Protein AF-A0A3M2AAM7-F1 (afdb_monomer)

Solvent-accessible surface area (backbone atoms only — not comparable to full-atom values): 3917 Å² total; per-residue (Å²): 113,62,89,74,53,57,66,69,59,52,64,74,46,64,88,55,62,56,66,59,56,42,50,51,50,56,45,64,77,73,30,82,85,79,69,58,62,66,63,52,49,48,40,59,71,68,45,46,61,59,51,49,54,53,50,54,51,49,55,55,64,72,72,103

Mean predicted aligned error: 5.46 Å

Structure (mmCIF, N/CA/C/O backbone):
data_AF-A0A3M2AAM7-F1
#
_entry.id   AF-A0A3M2AAM7-F1
#
loop_
_atom_site.group_PDB
_atom_site.id
_atom_site.type_symbol
_atom_site.label_atom_id
_atom_site.label_alt_id
_atom_site.label_comp_id
_atom_site.label_asym_id
_atom_site.label_entity_id
_atom_site.label_seq_id
_atom_site.pdbx_PDB_ins_code
_atom_site.Cartn_x
_atom_site.Cartn_y
_atom_site.Cartn_z
_atom_site.occupancy
_atom_si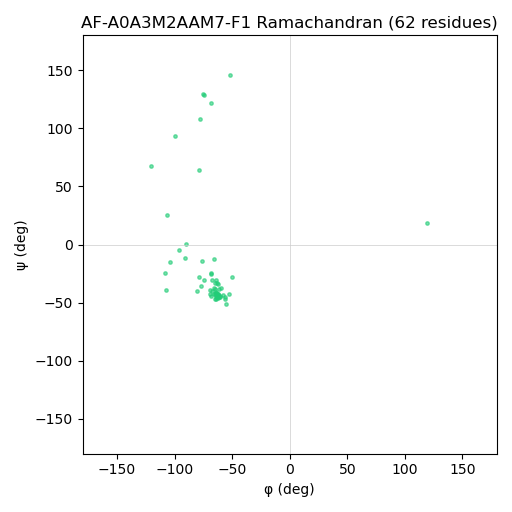te.B_iso_or_equiv
_atom_site.auth_seq_id
_atom_site.auth_comp_id
_atom_site.auth_asym_id
_atom_site.auth_atom_id
_atom_site.pdbx_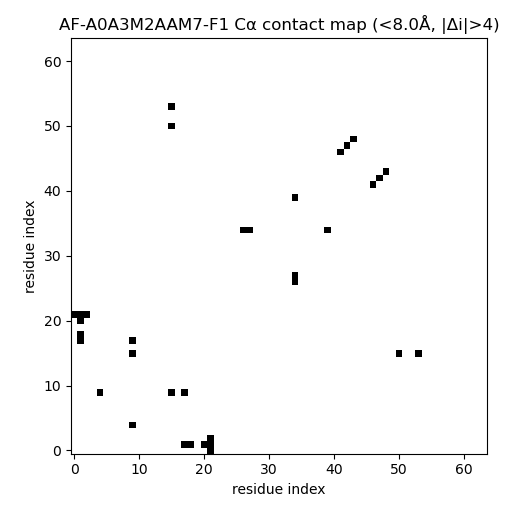PDB_model_num
ATOM 1 N N . ALA A 1 1 ? 5.646 6.180 3.684 1.00 60.75 1 ALA A N 1
ATOM 2 C CA . ALA A 1 1 ? 4.189 5.993 3.592 1.00 60.75 1 ALA A CA 1
ATOM 3 C C . ALA A 1 1 ? 3.749 4.850 4.501 1.00 60.75 1 ALA A C 1
ATOM 5 O O . ALA A 1 1 ? 3.413 5.124 5.637 1.00 60.75 1 ALA A O 1
ATOM 6 N N . THR A 1 2 ? 3.886 3.578 4.119 1.00 66.81 2 THR A N 1
ATOM 7 C CA . THR A 1 2 ? 3.345 2.457 4.917 1.00 66.81 2 THR A CA 1
ATOM 8 C C . THR A 1 2 ? 3.966 2.270 6.308 1.00 66.81 2 THR A C 1
ATOM 10 O O . THR A 1 2 ? 3.279 1.878 7.240 1.00 66.81 2 THR A O 1
ATOM 13 N N . LYS A 1 3 ? 5.250 2.621 6.480 1.00 67.06 3 LYS A N 1
ATOM 14 C CA . LYS A 1 3 ? 5.948 2.595 7.784 1.00 67.06 3 LYS A CA 1
ATOM 15 C C . LYS A 1 3 ? 5.400 3.610 8.805 1.00 67.06 3 LYS A C 1
ATOM 17 O O . LYS A 1 3 ? 5.775 3.544 9.965 1.00 67.06 3 LYS A O 1
ATOM 22 N N . GLN A 1 4 ? 4.563 4.553 8.370 1.00 77.00 4 GLN A N 1
ATOM 23 C CA . GLN A 1 4 ? 3.921 5.547 9.238 1.00 77.00 4 GLN A CA 1
ATOM 24 C C . GLN A 1 4 ? 2.503 5.133 9.654 1.00 77.00 4 GLN A C 1
ATOM 26 O O . GLN A 1 4 ? 1.887 5.827 10.453 1.00 77.00 4 GLN A O 1
ATOM 31 N N . VAL A 1 5 ? 1.982 4.016 9.130 1.00 80.56 5 VAL A N 1
ATOM 32 C CA . VAL A 1 5 ? 0.707 3.460 9.591 1.00 80.56 5 VAL A CA 1
ATOM 33 C C . VAL A 1 5 ? 0.944 2.783 10.949 1.00 80.56 5 VAL A C 1
ATOM 35 O O . VAL A 1 5 ? 1.880 1.972 11.050 1.00 80.56 5 VAL A O 1
ATOM 38 N N . PRO A 1 6 ? 0.131 3.084 11.978 1.00 86.38 6 PRO A N 1
ATOM 39 C CA . PRO A 1 6 ? 0.233 2.453 13.290 1.00 86.38 6 PRO A CA 1
ATOM 40 C C . PRO A 1 6 ? 0.228 0.917 13.211 1.00 86.38 6 PRO A C 1
ATOM 42 O O . PRO A 1 6 ? -0.365 0.322 12.308 1.00 86.38 6 PRO A O 1
ATOM 45 N N . GLU A 1 7 ? 0.969 0.265 14.107 1.00 84.69 7 GLU A N 1
ATOM 46 C CA . GLU A 1 7 ? 1.131 -1.197 14.097 1.00 84.69 7 GLU A CA 1
ATOM 47 C C . GLU A 1 7 ? -0.191 -1.922 14.383 1.00 84.69 7 GLU A C 1
ATOM 49 O O . GLU A 1 7 ? -0.492 -2.918 13.735 1.00 84.69 7 GLU A O 1
ATOM 54 N N . ASP A 1 8 ? -1.005 -1.381 15.281 1.00 87.69 8 ASP A N 1
ATOM 55 C CA . ASP A 1 8 ? -2.350 -1.845 15.618 1.00 87.69 8 ASP A CA 1
ATOM 56 C C . ASP A 1 8 ? -3.279 -1.870 14.396 1.00 87.69 8 ASP A C 1
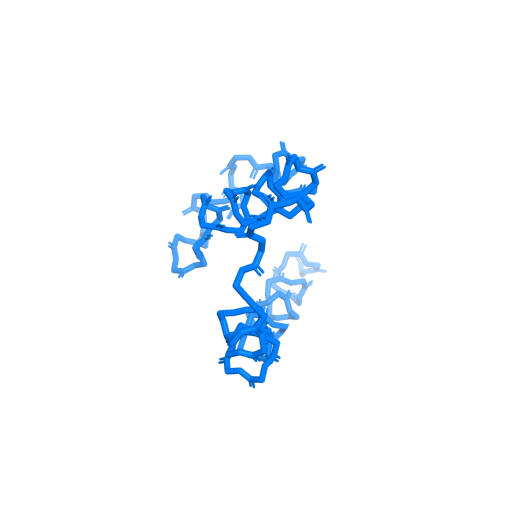ATOM 58 O O . ASP A 1 8 ? -3.936 -2.879 14.152 1.00 87.69 8 ASP A O 1
ATOM 62 N N . ILE A 1 9 ? -3.256 -0.834 13.552 1.00 87.56 9 ILE A N 1
ATOM 63 C CA . ILE A 1 9 ? -4.021 -0.810 12.293 1.00 87.56 9 ILE A CA 1
ATOM 64 C C . ILE A 1 9 ? -3.498 -1.867 11.316 1.00 87.56 9 ILE A C 1
ATOM 66 O O . ILE A 1 9 ? -4.276 -2.589 10.691 1.00 87.56 9 ILE A O 1
ATOM 70 N N . ARG A 1 10 ? -2.174 -2.015 11.202 1.00 85.81 10 ARG A N 1
ATOM 71 C CA . ARG A 1 10 ? -1.572 -3.028 10.319 1.00 85.81 10 ARG A CA 1
ATOM 72 C C . ARG A 1 10 ? -1.892 -4.457 10.767 1.00 85.81 10 ARG A C 1
ATOM 74 O O . ARG A 1 10 ? -2.052 -5.327 9.914 1.00 85.81 10 ARG A O 1
ATOM 81 N N . GLN A 1 11 ? -2.014 -4.691 12.073 1.00 87.81 11 GLN A N 1
ATOM 82 C CA . GLN A 1 11 ? -2.422 -5.979 12.640 1.00 87.81 11 GLN A CA 1
ATOM 83 C C . GLN A 1 11 ? -3.926 -6.228 12.518 1.00 87.81 11 GLN A C 1
ATOM 85 O O . GLN A 1 11 ? -4.326 -7.363 12.273 1.00 87.81 11 GLN A O 1
ATOM 90 N N . LYS A 1 12 ? -4.751 -5.184 12.645 1.00 90.31 12 LYS A N 1
ATOM 91 C CA . LYS A 1 12 ? -6.212 -5.256 12.494 1.00 90.31 12 LYS A CA 1
ATOM 92 C C . LYS A 1 12 ? -6.635 -5.571 11.056 1.00 90.31 12 LYS A C 1
ATOM 94 O O . LYS A 1 12 ? -7.624 -6.268 10.851 1.00 90.31 12 LYS A O 1
ATOM 99 N N . TYR A 1 13 ? -5.848 -5.136 10.071 1.00 91.06 13 TYR A N 1
ATOM 100 C CA . TYR A 1 13 ? -6.110 -5.363 8.647 1.00 91.06 13 TYR A CA 1
ATOM 101 C C . TYR A 1 13 ? -4.965 -6.138 7.968 1.00 91.06 13 TYR A C 1
ATOM 103 O O . TYR A 1 13 ? -4.257 -5.586 7.122 1.00 91.06 13 TYR A O 1
ATOM 111 N N . PRO A 1 14 ? -4.754 -7.427 8.305 1.00 89.44 14 PRO A N 1
ATOM 112 C CA . PRO A 1 14 ? -3.615 -8.203 7.809 1.00 89.44 14 PRO A CA 1
ATOM 113 C C . PRO A 1 14 ? -3.774 -8.655 6.349 1.00 89.44 14 PRO A C 1
ATOM 115 O O . PRO A 1 14 ? -2.802 -9.085 5.733 1.00 89.44 14 PRO A O 1
ATOM 118 N N . HIS A 1 15 ? -4.989 -8.569 5.794 1.00 87.88 15 HIS A N 1
ATOM 119 C CA . HIS A 1 15 ? -5.271 -8.888 4.392 1.00 87.88 15 HIS A CA 1
ATOM 120 C C . HIS A 1 15 ? -4.641 -7.870 3.428 1.00 87.88 15 HIS A C 1
ATOM 122 O O . HIS A 1 15 ? -4.314 -8.218 2.293 1.00 87.88 15 HIS A O 1
ATOM 128 N N . ILE A 1 16 ? -4.399 -6.636 3.888 1.00 89.06 16 ILE A N 1
ATOM 129 C CA . ILE A 1 16 ? -3.648 -5.646 3.123 1.00 89.06 16 ILE A CA 1
ATOM 130 C C . ILE A 1 16 ? -2.162 -6.003 3.159 1.00 89.06 16 ILE A C 1
ATOM 132 O O . ILE A 1 16 ? -1.543 -6.163 4.212 1.00 89.06 16 ILE A O 1
ATOM 136 N N . GLN A 1 17 ? -1.541 -6.057 1.982 1.00 88.25 17 GLN A N 1
ATOM 137 C CA . GLN A 1 17 ? -0.126 -6.400 1.836 1.00 88.25 17 GLN A CA 1
ATOM 138 C C . GLN A 1 17 ? 0.803 -5.217 2.176 1.00 88.25 17 GLN A C 1
ATOM 140 O O . GLN A 1 17 ? 1.565 -4.726 1.339 1.00 88.25 17 GLN A O 1
ATOM 145 N N . TRP A 1 18 ? 0.789 -4.763 3.432 1.00 88.31 18 TRP A N 1
ATOM 146 C CA . TRP A 1 18 ? 1.552 -3.603 3.917 1.00 88.31 18 TRP A CA 1
ATOM 147 C C . TRP A 1 18 ? 3.050 -3.667 3.586 1.00 88.31 18 TRP A C 1
ATOM 149 O O . TRP A 1 18 ? 3.654 -2.676 3.166 1.00 88.31 18 TRP A O 1
ATOM 159 N N . ARG A 1 19 ? 3.658 -4.848 3.748 1.00 84.75 19 ARG A N 1
ATOM 160 C CA . ARG A 1 19 ? 5.082 -5.069 3.450 1.00 84.75 19 ARG A CA 1
ATOM 161 C C . ARG A 1 19 ? 5.387 -4.962 1.957 1.00 84.75 19 ARG A C 1
ATOM 163 O O . ARG A 1 19 ? 6.397 -4.361 1.603 1.00 84.75 19 ARG A O 1
ATOM 170 N N . ALA A 1 20 ? 4.509 -5.485 1.100 1.00 85.69 20 ALA A N 1
ATOM 171 C CA . ALA A 1 20 ? 4.677 -5.410 -0.349 1.00 85.69 20 ALA A CA 1
ATOM 172 C C . ALA A 1 20 ? 4.637 -3.953 -0.833 1.00 85.69 20 ALA A C 1
ATOM 174 O O . ALA A 1 20 ? 5.502 -3.540 -1.601 1.00 85.69 20 ALA A O 1
ATOM 175 N N . MET A 1 21 ? 3.719 -3.139 -0.300 1.00 85.81 21 MET A N 1
ATOM 176 C CA . MET A 1 21 ? 3.649 -1.707 -0.618 1.00 85.81 21 MET A CA 1
ATOM 177 C C . MET A 1 21 ? 4.912 -0.943 -0.203 1.00 85.81 21 MET A C 1
ATOM 179 O O . MET A 1 21 ? 5.417 -0.108 -0.955 1.00 85.81 21 MET A O 1
ATOM 183 N N . ALA A 1 22 ? 5.449 -1.236 0.986 1.00 84.75 22 ALA A N 1
ATOM 184 C CA . ALA A 1 22 ? 6.701 -0.635 1.437 1.00 84.75 22 ALA A CA 1
ATOM 185 C C . ALA A 1 22 ? 7.876 -1.032 0.526 1.00 84.75 22 ALA A C 1
ATOM 187 O O . ALA A 1 22 ? 8.645 -0.165 0.115 1.00 84.75 22 ALA A O 1
ATOM 188 N N . GLY A 1 23 ? 7.972 -2.316 0.166 1.00 83.50 23 GLY A N 1
ATOM 189 C CA . GLY A 1 23 ? 9.012 -2.827 -0.725 1.00 83.50 23 GLY A CA 1
ATOM 190 C C . GLY A 1 23 ? 8.931 -2.251 -2.139 1.00 83.50 23 GLY A C 1
ATOM 191 O O . GLY A 1 23 ? 9.956 -1.877 -2.704 1.00 83.50 23 GLY A O 1
ATOM 192 N N . MET A 1 24 ? 7.725 -2.106 -2.695 1.00 83.62 24 MET A N 1
ATOM 193 C CA . MET A 1 24 ? 7.537 -1.509 -4.018 1.00 83.62 24 MET A CA 1
ATOM 194 C C . MET A 1 24 ? 7.983 -0.048 -4.044 1.00 83.62 24 MET A C 1
ATOM 196 O O . MET A 1 24 ? 8.718 0.346 -4.946 1.00 83.62 24 MET A O 1
ATOM 200 N N . ARG A 1 25 ? 7.605 0.747 -3.035 1.00 82.31 25 ARG A N 1
ATOM 201 C CA . ARG A 1 25 ? 8.099 2.123 -2.894 1.00 82.31 25 ARG A CA 1
ATOM 202 C C . ARG A 1 25 ? 9.622 2.149 -2.867 1.00 82.31 25 ARG A C 1
ATOM 204 O O . ARG A 1 25 ? 10.218 2.928 -3.601 1.00 82.31 25 ARG A O 1
ATOM 211 N N . ASP A 1 26 ? 10.228 1.329 -2.013 1.00 81.62 26 ASP A N 1
ATOM 212 C CA . ASP A 1 26 ? 11.679 1.315 -1.830 1.00 81.62 26 ASP A CA 1
ATOM 213 C C . ASP A 1 26 ? 12.389 0.911 -3.145 1.00 81.62 26 ASP A C 1
ATOM 215 O O . ASP A 1 26 ? 13.413 1.494 -3.500 1.00 81.62 26 ASP A O 1
ATOM 219 N N . ARG A 1 27 ? 11.792 0.021 -3.952 1.00 79.94 27 ARG A N 1
ATOM 220 C CA . ARG A 1 27 ? 12.282 -0.316 -5.301 1.00 79.94 27 ARG A CA 1
ATOM 221 C C . ARG A 1 27 ? 12.131 0.835 -6.301 1.00 79.94 27 ARG A C 1
ATOM 223 O O . ARG A 1 27 ? 13.070 1.103 -7.042 1.00 79.94 27 ARG A O 1
ATOM 230 N N . LEU A 1 28 ? 10.990 1.525 -6.322 1.00 80.31 28 LEU A N 1
ATOM 231 C CA . LEU A 1 28 ? 10.734 2.637 -7.248 1.00 80.31 28 LEU A CA 1
ATOM 232 C C . LEU A 1 28 ? 11.645 3.845 -6.989 1.00 80.31 28 LEU A C 1
ATOM 234 O O . LEU A 1 28 ? 12.085 4.490 -7.934 1.00 80.31 28 LEU A O 1
ATOM 238 N N . ILE A 1 29 ? 11.954 4.151 -5.724 1.00 76.56 29 ILE A N 1
ATOM 239 C CA . ILE A 1 29 ? 12.800 5.306 -5.377 1.00 76.56 29 ILE A CA 1
ATOM 240 C C . ILE A 1 29 ? 14.300 5.042 -5.582 1.00 76.56 29 ILE A C 1
ATOM 242 O O . ILE A 1 29 ? 15.044 5.986 -5.832 1.00 76.56 29 ILE A O 1
ATOM 246 N N . HIS A 1 30 ? 14.753 3.787 -5.474 1.00 74.25 30 HIS A N 1
ATOM 247 C CA . HIS A 1 30 ? 16.174 3.425 -5.577 1.00 74.25 30 HIS A CA 1
AT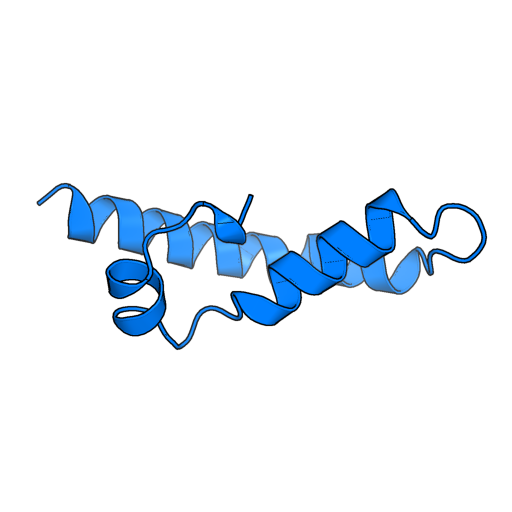OM 248 C C . HIS A 1 30 ? 16.558 2.779 -6.920 1.00 74.25 30 HIS A C 1
ATOM 250 O O . HIS A 1 30 ? 17.741 2.698 -7.235 1.00 74.25 30 HIS A O 1
ATOM 256 N N . GLY A 1 31 ? 15.585 2.323 -7.714 1.00 63.19 31 GLY A N 1
ATOM 257 C CA . GLY A 1 31 ? 15.800 1.466 -8.884 1.00 63.19 31 GLY A CA 1
ATOM 258 C C . GLY A 1 31 ? 15.636 2.131 -10.249 1.00 63.19 31 GLY A C 1
ATOM 259 O O . GLY A 1 31 ? 15.331 1.415 -11.192 1.00 63.19 31 GLY A O 1
ATOM 260 N N . TYR A 1 32 ? 15.819 3.453 -10.381 1.00 59.28 32 TYR A N 1
ATOM 261 C CA . TYR A 1 32 ? 15.588 4.209 -11.632 1.00 59.28 32 TYR A CA 1
ATOM 262 C C . TYR A 1 32 ? 16.257 3.612 -12.891 1.00 59.28 32 TYR A C 1
ATOM 264 O O . TYR A 1 32 ? 15.728 3.770 -13.987 1.00 59.28 32 TYR A O 1
ATOM 272 N N . PHE A 1 33 ? 17.372 2.888 -12.751 1.00 58.62 33 PHE A N 1
ATOM 273 C CA . PHE A 1 33 ? 17.958 2.067 -13.815 1.00 58.62 33 PHE A CA 1
ATOM 274 C C . PHE A 1 33 ? 17.560 0.596 -13.614 1.00 58.62 33 PHE A C 1
ATOM 276 O O . PHE A 1 33 ? 18.222 -0.130 -12.877 1.00 58.62 33 PHE A O 1
ATOM 283 N N . GLY A 1 34 ? 16.469 0.159 -14.253 1.00 67.75 34 GLY A N 1
ATOM 284 C CA . GLY A 1 34 ? 15.989 -1.233 -14.192 1.00 67.75 34 GLY A CA 1
ATOM 285 C C . GLY A 1 34 ? 14.584 -1.422 -13.611 1.00 67.75 34 GLY A C 1
ATOM 286 O O . GLY A 1 34 ? 14.245 -2.528 -13.183 1.00 67.75 34 GLY A O 1
ATOM 287 N N . ILE A 1 35 ? 13.768 -0.362 -13.570 1.00 74.44 35 ILE A N 1
ATOM 288 C CA . ILE A 1 35 ? 12.334 -0.500 -13.295 1.00 74.44 35 ILE A CA 1
ATOM 289 C C . ILE A 1 35 ? 11.687 -1.206 -14.484 1.00 74.44 35 ILE A C 1
ATOM 291 O O . ILE A 1 35 ? 11.754 -0.734 -15.615 1.00 74.44 35 ILE A O 1
ATOM 295 N N . ASP A 1 36 ? 11.051 -2.335 -14.198 1.00 81.56 36 ASP A N 1
ATOM 296 C CA . ASP A 1 36 ? 10.184 -3.019 -15.141 1.00 81.56 36 ASP A CA 1
ATOM 297 C C . ASP A 1 36 ? 8.834 -2.288 -15.173 1.00 81.56 36 ASP A C 1
ATOM 299 O O . ASP A 1 36 ? 8.075 -2.303 -14.197 1.00 81.56 36 ASP A O 1
ATOM 303 N N . TYR A 1 37 ? 8.574 -1.583 -16.272 1.00 83.25 37 TYR A N 1
ATOM 304 C CA . TYR A 1 37 ? 7.356 -0.798 -16.440 1.00 83.25 37 TYR A CA 1
ATOM 305 C C . TYR A 1 37 ? 6.106 -1.667 -16.567 1.00 83.25 37 TYR A C 1
ATOM 307 O O . TYR A 1 37 ? 5.035 -1.196 -16.187 1.00 83.25 37 TYR A O 1
ATOM 315 N N . ASP A 1 38 ? 6.224 -2.921 -17.006 1.00 86.44 38 ASP A N 1
ATOM 316 C CA . ASP A 1 38 ? 5.081 -3.831 -17.098 1.00 86.44 38 ASP A CA 1
ATOM 317 C C . ASP A 1 38 ? 4.597 -4.207 -15.697 1.00 86.44 38 ASP A C 1
ATOM 319 O O . ASP A 1 38 ? 3.396 -4.209 -15.427 1.00 86.44 38 ASP A O 1
ATOM 323 N N . ILE A 1 39 ? 5.526 -4.410 -14.757 1.00 84.25 39 ILE A N 1
ATOM 324 C CA . ILE A 1 39 ? 5.195 -4.627 -13.340 1.00 84.25 39 ILE A CA 1
ATOM 325 C C . ILE A 1 39 ? 4.532 -3.384 -12.737 1.00 84.25 39 ILE A C 1
ATOM 327 O O . ILE A 1 39 ? 3.569 -3.495 -11.976 1.00 84.25 39 ILE A O 1
ATOM 331 N N . VAL A 1 40 ? 5.033 -2.187 -13.052 1.00 86.62 40 VAL A N 1
ATOM 332 C CA . VAL A 1 40 ? 4.423 -0.941 -12.560 1.00 86.62 40 VAL A CA 1
ATOM 333 C C . VAL A 1 40 ? 3.017 -0.772 -13.124 1.00 86.62 40 VAL A C 1
ATOM 335 O O . VAL A 1 40 ? 2.099 -0.436 -12.375 1.00 86.62 40 VAL A O 1
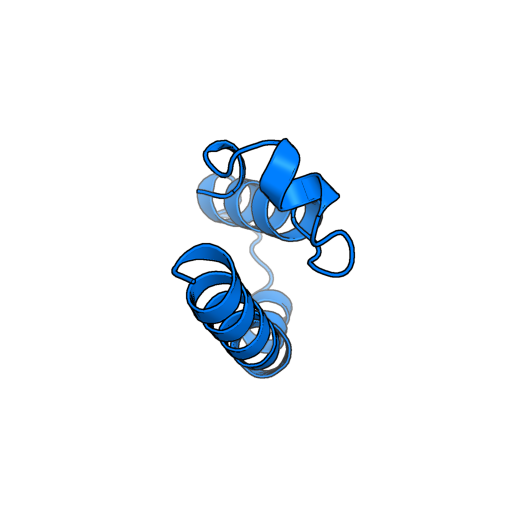ATOM 338 N N . TRP A 1 41 ? 2.837 -1.035 -14.416 1.00 89.88 41 TRP A N 1
ATOM 339 C CA . TRP A 1 41 ? 1.548 -0.941 -15.083 1.00 89.88 41 TRP A CA 1
ATOM 340 C C . TRP A 1 41 ? 0.541 -1.952 -14.529 1.00 89.88 41 TRP A C 1
ATOM 342 O O . TRP A 1 41 ? -0.577 -1.563 -14.193 1.00 89.88 41 TRP A O 1
ATOM 352 N N . ASP A 1 42 ? 0.942 -3.211 -14.329 1.00 88.94 42 ASP A N 1
ATOM 353 C CA . ASP A 1 42 ? 0.103 -4.232 -13.688 1.00 88.94 42 ASP A CA 1
ATOM 354 C C . ASP A 1 42 ? -0.356 -3.790 -12.298 1.00 88.94 42 ASP A C 1
ATOM 356 O O . ASP A 1 42 ? -1.540 -3.870 -11.971 1.00 88.94 42 ASP A O 1
ATOM 360 N N . VAL A 1 43 ? 0.553 -3.251 -11.486 1.00 89.50 43 VAL A N 1
ATOM 361 C CA . VAL A 1 43 ? 0.189 -2.762 -10.156 1.00 89.50 43 VAL A CA 1
ATOM 362 C C . VAL A 1 43 ? -0.823 -1.625 -10.244 1.00 89.50 43 VAL A C 1
ATOM 364 O O . VAL A 1 43 ? -1.816 -1.641 -9.512 1.00 89.50 43 VAL A O 1
ATOM 367 N N . VAL A 1 44 ? -0.602 -0.656 -11.132 1.00 90.00 44 VAL A N 1
ATOM 368 C CA . VAL A 1 44 ? -1.500 0.493 -11.294 1.00 90.00 44 VAL A CA 1
ATOM 369 C C . VAL A 1 44 ? -2.893 0.056 -11.733 1.00 90.00 44 VAL A C 1
ATOM 371 O O . VAL A 1 44 ? -3.876 0.539 -11.177 1.00 90.00 44 VAL A O 1
ATOM 374 N N . ILE A 1 45 ? -2.989 -0.869 -12.686 1.00 93.69 45 ILE A N 1
ATOM 375 C CA . ILE A 1 45 ? -4.272 -1.289 -13.254 1.00 93.69 45 ILE A CA 1
ATOM 376 C C . ILE A 1 45 ? -4.990 -2.308 -12.364 1.00 93.69 45 ILE A C 1
ATOM 378 O O . ILE A 1 45 ? -6.201 -2.211 -12.187 1.00 93.69 45 ILE A O 1
ATOM 382 N N . ASN A 1 46 ? -4.268 -3.261 -11.772 1.00 90.75 46 ASN A N 1
ATOM 383 C CA . ASN A 1 46 ? -4.880 -4.426 -11.127 1.00 90.75 46 ASN A CA 1
ATOM 384 C C . ASN A 1 46 ? -4.814 -4.408 -9.597 1.00 90.75 46 ASN A C 1
ATOM 386 O O . ASN A 1 46 ? -5.621 -5.075 -8.951 1.00 90.75 46 ASN A O 1
ATOM 390 N N . LYS A 1 47 ? -3.853 -3.702 -8.987 1.00 87.69 47 LYS A N 1
ATOM 391 C CA . LYS A 1 47 ? -3.639 -3.747 -7.526 1.00 87.69 47 LYS A CA 1
ATOM 392 C C . LYS A 1 47 ? -4.078 -2.468 -6.822 1.00 87.69 47 LYS A C 1
ATOM 394 O O . LYS A 1 47 ? -4.657 -2.555 -5.743 1.00 87.69 47 LYS A O 1
ATOM 399 N N . ILE A 1 48 ? -3.835 -1.298 -7.418 1.00 90.06 48 ILE A N 1
ATOM 400 C CA . ILE A 1 48 ? -4.215 -0.009 -6.820 1.00 90.06 48 ILE A CA 1
ATOM 401 C C . ILE A 1 48 ? -5.737 0.130 -6.634 1.00 90.06 48 ILE A C 1
ATOM 403 O O . ILE A 1 48 ? -6.125 0.551 -5.546 1.00 90.06 48 ILE A O 1
ATOM 407 N N . PRO A 1 49 ? -6.614 -0.247 -7.591 1.00 93.00 49 PRO A N 1
ATOM 408 C CA . PRO A 1 49 ? -8.058 -0.076 -7.407 1.00 93.00 49 PRO A CA 1
ATOM 409 C C . PRO A 1 49 ? -8.617 -0.883 -6.232 1.00 93.00 49 PRO A C 1
ATOM 411 O O . PRO A 1 49 ? -9.389 -0.356 -5.437 1.00 93.00 49 PRO A O 1
ATOM 414 N N . ALA A 1 50 ? -8.182 -2.138 -6.087 1.00 89.94 50 ALA A N 1
ATOM 415 C CA . ALA A 1 50 ? -8.577 -2.984 -4.962 1.00 89.94 50 ALA A CA 1
ATOM 416 C C . ALA A 1 50 ? -8.073 -2.404 -3.631 1.00 89.94 50 ALA A C 1
ATOM 418 O O . ALA A 1 50 ? -8.843 -2.222 -2.695 1.00 89.94 50 ALA A O 1
ATOM 419 N N . LEU A 1 51 ? -6.798 -2.004 -3.585 1.00 90.44 51 LEU A N 1
ATOM 420 C CA . LEU A 1 51 ? -6.214 -1.380 -2.401 1.00 90.44 51 LEU A CA 1
ATOM 421 C C . LEU A 1 51 ? -6.939 -0.085 -2.002 1.00 90.44 51 LEU A C 1
ATOM 423 O O . LEU A 1 51 ? -7.077 0.200 -0.815 1.00 90.44 51 LEU A O 1
ATOM 427 N N . GLN A 1 52 ? -7.380 0.719 -2.971 1.00 91.19 52 GLN A N 1
ATOM 428 C CA . GLN A 1 52 ? -8.133 1.937 -2.689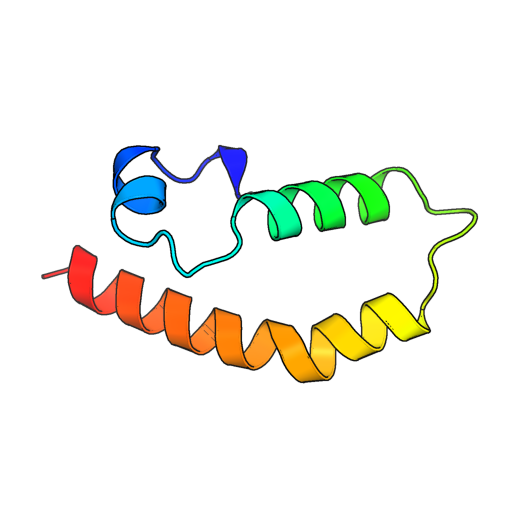 1.00 91.19 52 GLN A CA 1
ATOM 429 C C . GLN A 1 52 ? -9.449 1.616 -1.970 1.00 91.19 52 GLN A C 1
ATOM 431 O O . GLN A 1 52 ? -9.761 2.271 -0.977 1.00 91.19 52 GLN A O 1
ATOM 436 N N . GLN A 1 53 ? -10.186 0.602 -2.430 1.00 92.75 53 GLN A N 1
ATOM 437 C CA . GLN A 1 53 ? -11.428 0.169 -1.785 1.00 92.75 53 GLN A CA 1
ATOM 438 C C . GLN A 1 53 ? -11.183 -0.291 -0.344 1.00 92.75 53 GLN A C 1
ATOM 440 O O . GLN A 1 53 ? -11.891 0.159 0.560 1.00 92.75 53 GLN A O 1
ATOM 445 N N . ASP A 1 54 ? -10.139 -1.095 -0.124 1.00 90.31 54 ASP A N 1
ATOM 446 C CA . ASP A 1 54 ? -9.764 -1.568 1.213 1.00 90.31 54 ASP A CA 1
ATOM 447 C C . ASP A 1 54 ? -9.426 -0.390 2.145 1.00 90.31 54 ASP A C 1
ATOM 449 O O . ASP A 1 54 ? -9.882 -0.323 3.286 1.00 90.31 54 ASP A O 1
ATOM 453 N N . ILE A 1 55 ? -8.653 0.590 1.661 1.00 90.44 55 ILE A N 1
ATOM 454 C CA . ILE A 1 55 ? -8.286 1.778 2.448 1.00 90.44 55 ILE A CA 1
ATOM 455 C C . ILE A 1 55 ? -9.519 2.623 2.778 1.00 90.44 55 ILE A C 1
ATOM 457 O O . ILE A 1 55 ? -9.645 3.107 3.904 1.00 90.44 55 ILE A O 1
ATOM 461 N N . GLU A 1 56 ? -10.428 2.822 1.827 1.00 92.62 56 GLU A N 1
ATOM 462 C CA . GLU A 1 56 ? -11.671 3.553 2.071 1.00 92.62 56 GLU A CA 1
ATOM 463 C C . GLU A 1 56 ? -12.541 2.859 3.124 1.00 92.62 56 GLU A C 1
ATOM 465 O O . GLU A 1 56 ? -13.148 3.533 3.959 1.00 92.62 56 GLU A O 1
ATOM 470 N N . GLU A 1 57 ? -12.587 1.528 3.123 1.00 91.44 57 GLU A N 1
ATOM 471 C CA . GLU A 1 57 ? -13.287 0.753 4.145 1.00 91.44 57 GLU A CA 1
ATOM 472 C C . GLU A 1 57 ? -12.646 0.912 5.523 1.00 91.44 57 GLU A C 1
ATOM 474 O O . GLU A 1 57 ? -13.346 1.228 6.486 1.00 91.44 57 GLU A O 1
ATOM 479 N N . ILE A 1 58 ? -11.320 0.806 5.614 1.00 90.69 58 ILE A N 1
ATOM 480 C CA . ILE A 1 58 ? -10.586 1.062 6.860 1.00 90.69 58 ILE A CA 1
ATOM 481 C C . ILE A 1 58 ? -10.891 2.466 7.382 1.00 90.69 58 ILE A C 1
ATOM 483 O O . ILE A 1 58 ? -11.205 2.638 8.557 1.00 90.69 58 ILE A O 1
ATOM 487 N N . LEU A 1 59 ? -10.844 3.483 6.519 1.00 89.50 59 LEU A N 1
ATOM 488 C CA . LEU A 1 59 ? -11.124 4.863 6.918 1.00 89.50 59 LEU A CA 1
ATOM 489 C C . LEU A 1 59 ? -12.557 5.056 7.418 1.00 89.50 59 LEU A C 1
ATOM 491 O O . LEU A 1 59 ? -12.766 5.893 8.293 1.00 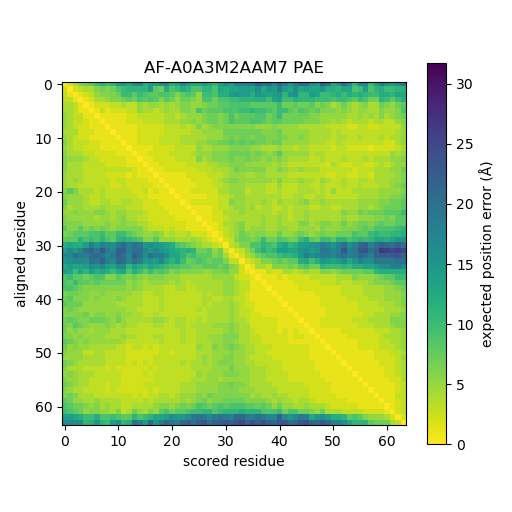89.50 59 LEU A O 1
ATOM 495 N N . ARG A 1 60 ? -13.536 4.319 6.881 1.00 91.94 60 ARG A N 1
ATOM 496 C CA . ARG A 1 60 ? -14.910 4.317 7.405 1.00 91.94 60 ARG A CA 1
ATOM 497 C C . ARG A 1 60 ? -14.984 3.633 8.770 1.00 91.94 60 ARG A C 1
ATOM 499 O O . ARG A 1 60 ? -15.625 4.171 9.664 1.00 91.94 60 ARG A O 1
ATOM 506 N N . ASN A 1 61 ? -14.300 2.504 8.938 1.00 89.00 61 ASN A N 1
ATOM 507 C CA . ASN A 1 61 ? -14.358 1.687 10.151 1.00 89.00 61 ASN A CA 1
ATOM 508 C C . ASN A 1 61 ? -13.592 2.291 11.341 1.00 89.00 61 ASN A C 1
ATOM 510 O O . ASN A 1 61 ? -13.992 2.081 12.479 1.00 89.00 61 ASN A O 1
ATOM 514 N N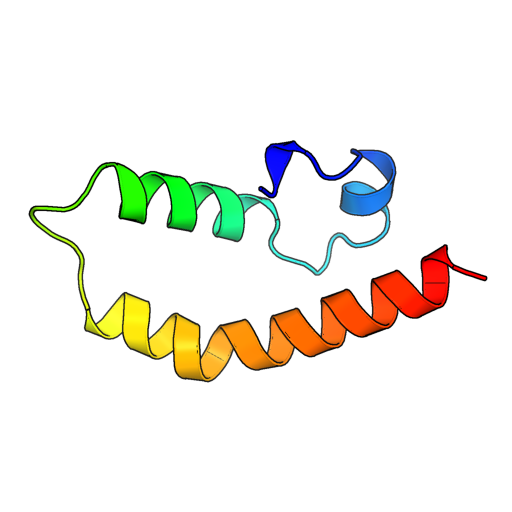 . GLU A 1 62 ? -12.512 3.041 11.103 1.00 87.19 62 GLU A N 1
ATOM 515 C CA . GLU A 1 62 ? -11.732 3.699 12.170 1.00 87.19 62 GLU A CA 1
ATOM 516 C C . GLU A 1 62 ? -12.201 5.128 12.489 1.00 87.19 62 GLU A C 1
ATOM 518 O O . GLU A 1 62 ? -11.758 5.713 13.475 1.00 87.19 62 GLU A O 1
ATOM 523 N N . LYS A 1 63 ? -13.063 5.725 11.653 1.00 70.25 63 LYS A N 1
ATOM 524 C CA . LYS A 1 63 ? -13.709 7.021 11.941 1.00 70.25 63 LYS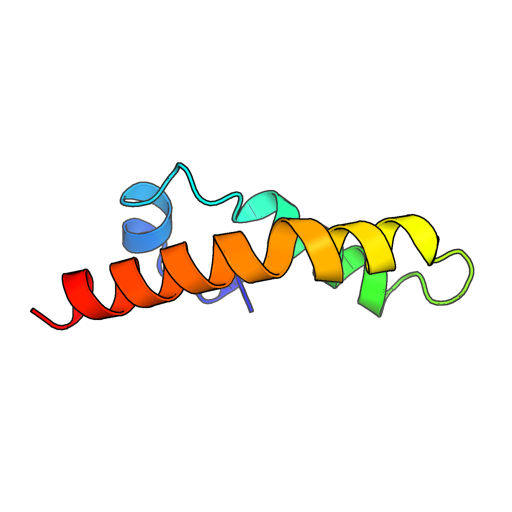 A CA 1
ATOM 525 C C . LYS A 1 63 ? -15.048 6.880 12.681 1.00 70.25 63 LYS A C 1
ATOM 527 O O . LYS A 1 63 ? -15.691 7.904 12.915 1.00 70.25 63 LYS A O 1
ATOM 532 N N . GLY A 1 64 ? -15.463 5.649 12.989 1.00 53.62 64 GLY A N 1
ATOM 533 C CA . GLY A 1 64 ? -16.656 5.324 13.777 1.00 53.62 64 GLY A CA 1
ATOM 534 C C . GLY A 1 64 ? -16.401 5.359 15.275 1.00 53.62 64 GLY A C 1
ATOM 535 O O . GLY A 1 64 ? -15.317 4.897 15.694 1.00 53.62 64 GLY A O 1
#

Foldseek 3Di:
DLVPPDPVLCVVCVVDPSVVVVVVVVCVVPPPPDDDVVVVVCCVPPPVVVVVVVVVVSVVVVVD

Secondary structure (DSSP, 8-state):
-GGGS-HHHHHH-TTS-HHHHHHHHHHHHH-SSS--HHHHHHIIIIIHHHHHHHHHHHHHHH--

Radius of gyration: 13.41 Å; Cα contacts (8 Å, |Δi|>4): 17; chains: 1; bounding box: 35×16×33 Å

Sequence (64 aa):
ATKQVPEDIRQKYPHIQWRAMAGMRDRLIHGYFGIDYDIVWDVVINKIPALQQDIEEILRNEKG

pLDDT: mean 83.43, std 9.49, range [53.62, 93.69]

Nearest PDB structures (foldseek):
  8y7x-assembly1_A  TM=3.367E-01  e=9.074E+00  Human coronavirus HKU1 (isolate N1)